Protein AF-A0A0F9KXI3-F1 (afdb_monomer_lite)

Sequence (83 aa):
MLSCRETTRLISDGLDRRLSFWQRLGLRLHLVMCGACAAYRRQVTALNKLVSAHFRESRPAGPHLLSGEARQRIKAALRDHMH

InterPro domains:
  IPR004012 RUN domain [PS50826] (1-83)
  IPR027383 Putative zinc-finger [PF13490] (4-38)

Structure (mmCIF, N/CA/C/O backbone):
data_AF-A0A0F9KXI3-F1
#
_entry.id   AF-A0A0F9KXI3-F1
#
loop_
_atom_site.group_PDB
_atom_site.id
_atom_site.type_symbol
_atom_site.label_atom_id
_atom_site.label_alt_id
_atom_site.label_comp_id
_atom_site.label_asym_id
_atom_site.label_entity_id
_atom_site.label_seq_id
_atom_site.pdbx_PDB_ins_code
_atom_site.Cartn_x
_atom_site.Cartn_y
_atom_site.Cartn_z
_atom_site.occupancy
_atom_site.B_iso_or_equiv
_atom_site.auth_seq_id
_at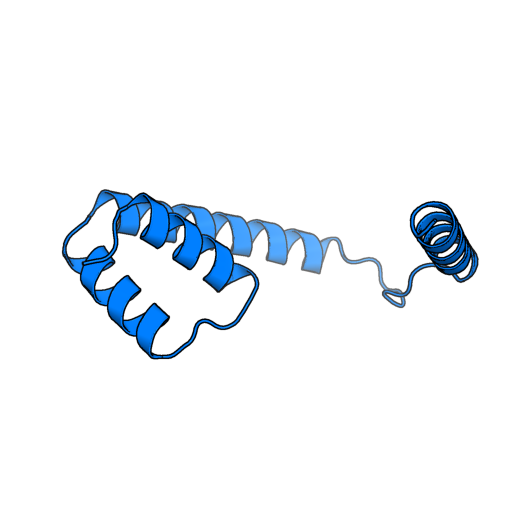om_site.auth_comp_id
_atom_site.auth_asym_id
_atom_site.auth_atom_id
_atom_site.pdbx_PDB_model_num
ATOM 1 N N . MET A 1 1 ? -6.224 -4.299 19.537 1.00 72.94 1 MET A N 1
ATOM 2 C CA . MET A 1 1 ? -6.842 -4.122 18.202 1.00 72.94 1 MET A CA 1
ATOM 3 C C . MET A 1 1 ? -5.955 -3.197 17.387 1.00 72.94 1 MET A C 1
ATOM 5 O O . MET A 1 1 ? -5.421 -2.268 17.972 1.00 72.94 1 MET A O 1
ATOM 9 N N . LEU A 1 2 ? -5.774 -3.452 16.089 1.00 92.31 2 LEU A N 1
ATOM 10 C CA . LEU A 1 2 ? -5.043 -2.530 15.210 1.00 92.31 2 LEU A CA 1
ATOM 11 C C . LEU A 1 2 ? -5.833 -1.229 15.046 1.00 92.31 2 LEU A C 1
ATOM 13 O O . LEU A 1 2 ? -7.055 -1.269 14.881 1.00 92.31 2 LEU A O 1
ATOM 17 N N . SER A 1 3 ? -5.140 -0.097 15.038 1.00 97.62 3 SER A N 1
ATOM 18 C CA . SER A 1 3 ? -5.706 1.191 14.641 1.00 97.62 3 SER A CA 1
ATOM 19 C C . SER A 1 3 ? -5.935 1.254 13.126 1.00 97.62 3 SER A C 1
ATOM 21 O O . SER A 1 3 ? -5.333 0.503 12.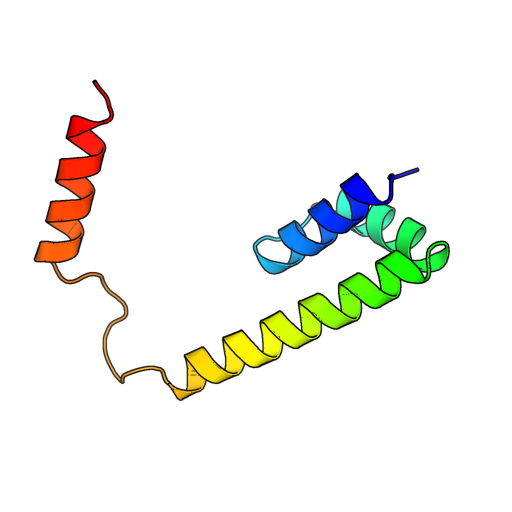351 1.00 97.62 3 SER A O 1
ATOM 23 N N . CYS A 1 4 ? -6.769 2.195 12.669 1.00 97.81 4 CYS A N 1
ATOM 24 C CA . CYS A 1 4 ? -6.950 2.439 11.234 1.00 97.81 4 CYS A CA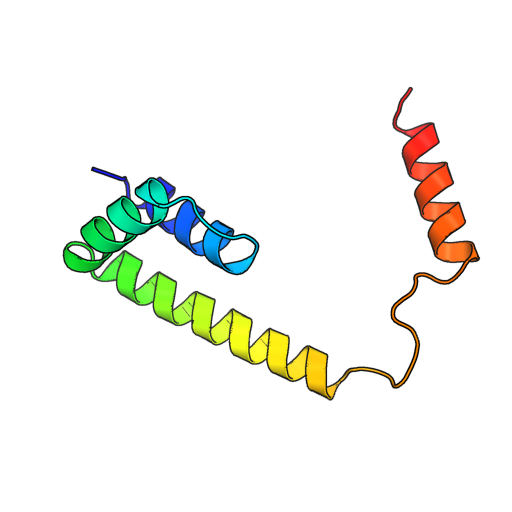 1
ATOM 25 C C . CYS A 1 4 ? -5.618 2.786 10.547 1.00 97.81 4 CYS A C 1
ATOM 27 O O . CYS A 1 4 ? -5.367 2.314 9.446 1.00 97.81 4 CYS A O 1
ATOM 29 N N . ARG A 1 5 ? -4.730 3.540 11.215 1.00 97.94 5 ARG A N 1
ATOM 30 C CA . ARG A 1 5 ? -3.404 3.916 10.689 1.00 97.94 5 ARG A CA 1
ATOM 31 C C . ARG A 1 5 ? -2.488 2.705 10.490 1.00 97.94 5 ARG A C 1
ATOM 33 O O . ARG A 1 5 ? -1.817 2.598 9.468 1.00 97.94 5 ARG A O 1
ATOM 40 N N . GLU A 1 6 ? -2.448 1.793 11.456 1.00 98.00 6 GLU A N 1
ATOM 41 C CA . GLU A 1 6 ? -1.663 0.558 11.326 1.00 98.00 6 GLU A CA 1
ATOM 42 C C . GLU A 1 6 ? -2.259 -0.364 10.263 1.00 98.00 6 GLU A C 1
ATOM 44 O O . GLU A 1 6 ? -1.530 -0.989 9.497 1.00 98.00 6 GLU A O 1
ATOM 49 N N . THR A 1 7 ? -3.589 -0.408 10.179 1.00 98.12 7 THR A N 1
ATOM 50 C CA . THR A 1 7 ? -4.315 -1.205 9.189 1.00 98.12 7 THR A CA 1
ATOM 51 C C . THR A 1 7 ? -4.039 -0.714 7.771 1.00 98.12 7 THR A C 1
ATOM 53 O O . THR A 1 7 ? -3.715 -1.528 6.911 1.00 98.12 7 THR A O 1
ATOM 56 N N . THR A 1 8 ? -4.114 0.595 7.508 1.00 97.75 8 THR A N 1
ATOM 57 C CA . THR A 1 8 ? -3.810 1.154 6.179 1.00 97.75 8 THR A CA 1
ATOM 58 C C . THR A 1 8 ? -2.352 0.931 5.793 1.00 97.75 8 THR A C 1
ATOM 60 O O . THR A 1 8 ? -2.090 0.542 4.655 1.00 97.75 8 THR A O 1
ATOM 63 N N . ARG A 1 9 ? -1.413 1.056 6.742 1.00 97.62 9 ARG A N 1
ATOM 64 C CA . ARG A 1 9 ? -0.006 0.688 6.520 1.00 97.62 9 ARG A CA 1
ATOM 65 C C . ARG A 1 9 ? 0.143 -0.795 6.168 1.00 97.62 9 ARG A C 1
ATOM 67 O O . ARG A 1 9 ? 0.775 -1.106 5.169 1.00 97.62 9 ARG A O 1
ATOM 74 N N . LEU A 1 10 ? -0.476 -1.708 6.921 1.00 98.12 10 LEU A N 1
ATOM 75 C CA . LEU A 1 10 ? -0.422 -3.147 6.625 1.00 98.12 10 LEU A CA 1
ATOM 76 C C . LEU A 1 10 ? -1.072 -3.507 5.284 1.00 98.12 10 LEU A C 1
ATOM 78 O O . LEU A 1 10 ? -0.609 -4.426 4.615 1.00 98.12 10 LEU A O 1
ATOM 82 N N . ILE A 1 11 ? -2.132 -2.801 4.882 1.00 98.12 11 ILE A N 1
ATOM 83 C CA . ILE A 1 11 ? -2.735 -2.960 3.554 1.00 98.12 11 ILE A CA 1
ATOM 84 C C . ILE A 1 11 ? -1.717 -2.597 2.471 1.00 98.12 11 ILE A C 1
ATOM 86 O O . ILE A 1 11 ? -1.554 -3.388 1.546 1.00 98.12 11 ILE A O 1
ATOM 90 N N . SER A 1 12 ? -1.034 -1.454 2.602 1.00 97.06 12 SER A N 1
ATOM 91 C CA . SER A 1 12 ? 0.005 -1.021 1.657 1.00 97.06 12 SER A CA 1
ATOM 92 C C . SER A 1 12 ? 1.170 -2.007 1.619 1.00 97.06 12 SER A C 1
ATOM 94 O O . SER A 1 12 ? 1.495 -2.524 0.557 1.00 97.06 12 SER A O 1
ATOM 96 N N . ASP A 1 13 ? 1.719 -2.367 2.783 1.00 97.56 13 ASP A N 1
ATOM 97 C CA . ASP A 1 13 ? 2.788 -3.363 2.900 1.00 97.56 13 ASP A CA 1
ATOM 98 C C . ASP A 1 13 ? 2.403 -4.689 2.230 1.00 97.56 13 ASP A C 1
ATOM 100 O O . ASP A 1 13 ? 3.245 -5.350 1.632 1.00 97.56 13 ASP A O 1
ATOM 104 N N . GLY A 1 14 ? 1.135 -5.097 2.330 1.00 96.81 14 GLY A N 1
ATOM 105 C CA . GLY A 1 14 ? 0.629 -6.326 1.723 1.00 96.81 14 GLY A CA 1
ATOM 106 C C . GLY A 1 14 ? 0.576 -6.315 0.193 1.00 96.81 14 GLY A C 1
ATOM 107 O O . GLY A 1 14 ? 0.406 -7.384 -0.396 1.00 96.81 14 GLY A O 1
ATOM 108 N N . LEU A 1 15 ? 0.699 -5.147 -0.446 1.00 95.50 15 LEU A N 1
ATOM 109 C CA . LEU A 1 15 ? 0.834 -5.021 -1.900 1.00 95.50 15 LEU A CA 1
ATOM 110 C C . LEU A 1 15 ? 2.282 -5.238 -2.351 1.00 95.50 15 LEU A C 1
ATOM 112 O O . LEU A 1 15 ? 2.497 -5.846 -3.397 1.00 95.50 15 LEU A O 1
ATOM 116 N N . ASP A 1 16 ? 3.247 -4.799 -1.542 1.00 94.31 16 ASP A N 1
ATOM 117 C CA . ASP A 1 16 ? 4.676 -4.849 -1.874 1.00 94.31 16 ASP A CA 1
ATOM 118 C C . ASP A 1 16 ? 5.348 -6.140 -1.395 1.00 94.31 16 ASP A C 1
ATOM 120 O O . ASP A 1 16 ? 6.233 -6.693 -2.052 1.00 94.31 16 ASP A O 1
ATOM 124 N N . ARG A 1 17 ? 4.935 -6.647 -0.230 1.00 94.38 17 ARG A N 1
ATOM 125 C CA . ARG A 1 17 ? 5.551 -7.801 0.428 1.00 94.38 17 ARG A CA 1
ATOM 126 C C . ARG A 1 17 ? 4.526 -8.741 1.044 1.00 94.38 17 ARG A C 1
ATOM 128 O O . ARG A 1 17 ? 3.379 -8.410 1.332 1.00 94.38 17 ARG A O 1
ATOM 135 N N . ARG A 1 18 ? 4.978 -9.961 1.335 1.00 95.25 18 ARG A N 1
ATOM 136 C CA . ARG A 1 18 ? 4.176 -10.917 2.101 1.00 95.25 18 ARG A CA 1
ATOM 137 C C . ARG A 1 18 ? 4.122 -10.499 3.569 1.00 95.25 18 ARG A C 1
ATOM 139 O O . ARG A 1 18 ? 5.150 -10.379 4.228 1.00 95.25 18 ARG A O 1
ATOM 146 N N . LEU A 1 19 ? 2.907 -10.353 4.087 1.00 96.94 19 LEU A N 1
ATOM 147 C CA . LEU A 1 19 ? 2.656 -10.141 5.512 1.00 96.94 19 LEU A CA 1
ATOM 148 C C . LEU A 1 19 ? 2.837 -11.437 6.315 1.00 96.94 19 LEU A C 1
ATOM 150 O O . LEU A 1 19 ? 2.515 -12.539 5.836 1.00 96.94 19 LEU A O 1
ATOM 154 N N . SER A 1 20 ? 3.263 -11.300 7.571 1.00 97.06 20 SER A N 1
ATOM 155 C CA . SER A 1 20 ? 3.305 -12.406 8.529 1.00 97.06 20 SER A CA 1
ATOM 156 C C . SER A 1 20 ? 1.898 -12.940 8.824 1.00 97.06 20 SER A C 1
ATOM 158 O O . SER A 1 20 ? 0.883 -12.296 8.535 1.00 97.06 20 SER A O 1
ATOM 160 N N . PHE A 1 21 ? 1.821 -14.147 9.388 1.00 97.25 21 PHE A N 1
ATOM 161 C CA . PHE A 1 21 ? 0.540 -14.765 9.737 1.00 97.25 21 PHE A CA 1
ATOM 162 C C . PHE A 1 21 ? -0.279 -13.883 10.694 1.00 97.25 21 PHE A C 1
ATOM 164 O O . PHE A 1 21 ? -1.445 -13.593 10.422 1.00 97.25 21 PHE A O 1
ATOM 171 N N . TRP A 1 22 ? 0.358 -13.373 11.751 1.00 95.81 22 TRP A N 1
ATOM 172 C CA . TRP A 1 22 ? -0.281 -12.512 12.749 1.00 95.81 22 TRP A CA 1
ATOM 173 C C . TRP A 1 22 ? -0.753 -11.178 12.172 1.00 95.81 22 TRP A C 1
ATOM 175 O O . TRP A 1 22 ? -1.862 -10.736 12.468 1.00 95.81 22 TRP A O 1
ATOM 185 N N . GLN A 1 23 ? 0.034 -10.574 11.277 1.00 97.25 23 GLN A N 1
ATOM 186 C CA . GLN A 1 23 ? -0.364 -9.357 10.568 1.00 97.25 23 GLN A CA 1
ATOM 187 C C . GLN A 1 23 ? -1.601 -9.593 9.695 1.00 97.25 23 GLN A C 1
ATOM 189 O O . GLN A 1 23 ? -2.527 -8.784 9.706 1.00 97.25 23 GLN A O 1
ATOM 194 N N . ARG A 1 24 ? -1.660 -10.724 8.977 1.00 96.56 24 ARG A N 1
ATOM 195 C CA . ARG A 1 24 ? -2.835 -11.089 8.168 1.00 96.56 24 ARG A CA 1
ATOM 196 C C . ARG A 1 24 ? -4.074 -11.320 9.020 1.00 96.56 24 ARG A C 1
ATOM 198 O O . ARG A 1 24 ? -5.157 -10.896 8.618 1.00 96.56 24 ARG A O 1
ATOM 205 N N . LEU A 1 25 ? -3.929 -11.989 10.162 1.00 96.88 25 LEU A N 1
ATOM 206 C CA . LEU A 1 25 ? -5.044 -12.244 11.070 1.00 96.88 25 LEU A CA 1
ATOM 207 C C . LEU A 1 25 ? -5.585 -10.937 11.661 1.00 96.88 25 LEU A C 1
ATOM 209 O O . LEU A 1 25 ? -6.778 -10.670 11.541 1.00 96.88 25 LEU A O 1
ATOM 213 N N . GLY A 1 26 ? -4.708 -10.091 12.212 1.00 96.81 26 GLY A N 1
ATOM 214 C CA . GLY A 1 26 ? -5.094 -8.789 12.759 1.00 96.81 26 GLY A CA 1
ATOM 215 C C . GLY A 1 26 ? -5.762 -7.894 11.715 1.00 96.81 26 GLY A C 1
ATOM 216 O O . GLY A 1 26 ? -6.809 -7.305 11.986 1.00 96.81 26 GLY A O 1
ATOM 217 N N . LEU A 1 27 ? -5.211 -7.857 10.497 1.00 97.06 27 LEU A N 1
ATOM 218 C CA . LEU A 1 27 ? -5.800 -7.125 9.378 1.00 97.06 27 LEU A CA 1
ATOM 219 C C . LEU A 1 27 ? -7.211 -7.636 9.055 1.00 97.06 27 LEU A C 1
ATOM 221 O O . LEU A 1 27 ? -8.133 -6.834 8.947 1.00 97.06 27 LEU A O 1
ATOM 225 N N . ARG A 1 28 ? -7.419 -8.956 8.937 1.00 96.62 28 ARG A N 1
ATOM 226 C CA . ARG A 1 28 ? -8.756 -9.522 8.671 1.00 96.62 28 ARG A CA 1
ATOM 227 C C . ARG A 1 28 ? -9.771 -9.119 9.735 1.00 96.62 28 ARG A C 1
ATOM 229 O O . ARG A 1 28 ? -10.863 -8.701 9.367 1.00 96.62 28 ARG A O 1
ATOM 236 N N . LEU A 1 29 ? -9.404 -9.207 11.013 1.00 97.56 29 LEU A N 1
ATOM 237 C CA . LEU A 1 29 ? -10.289 -8.832 12.118 1.00 97.56 29 LEU A CA 1
ATOM 238 C C . LEU A 1 29 ? -10.700 -7.355 12.032 1.00 97.56 29 LEU A C 1
ATOM 240 O O . LEU A 1 29 ? -11.888 -7.051 12.102 1.00 97.56 29 LEU A O 1
ATOM 244 N N . HIS A 1 30 ? -9.750 -6.444 11.794 1.00 98.31 30 HIS A N 1
ATOM 245 C CA . HIS A 1 30 ? -10.061 -5.017 11.661 1.00 98.31 30 HIS A CA 1
ATOM 246 C C . HIS A 1 30 ? -10.963 -4.728 10.447 1.00 98.31 30 HIS A C 1
ATOM 248 O O . HIS A 1 30 ? -11.875 -3.908 10.522 1.00 98.31 30 HIS A O 1
ATOM 254 N N . LEU A 1 31 ? -10.748 -5.412 9.320 1.00 97.69 31 LEU A N 1
ATOM 255 C CA . LEU A 1 31 ? -11.549 -5.208 8.108 1.00 97.69 31 LEU A CA 1
ATOM 256 C C . LEU A 1 31 ? -13.007 -5.661 8.245 1.00 97.69 31 LEU A C 1
ATOM 258 O O . LEU A 1 31 ? -13.857 -5.132 7.534 1.00 97.69 31 LEU A O 1
ATOM 262 N N . VAL A 1 32 ? -13.298 -6.617 9.131 1.00 97.56 32 VAL A N 1
ATOM 263 C CA . VAL A 1 32 ? -14.678 -7.041 9.423 1.00 97.56 32 VAL A CA 1
ATOM 264 C C . VAL A 1 32 ? -15.434 -5.956 10.194 1.00 97.56 32 VAL A C 1
ATOM 266 O O . VAL A 1 32 ? -16.619 -5.755 9.953 1.00 97.56 32 VAL A O 1
ATOM 269 N N . MET A 1 33 ? -14.753 -5.225 11.081 1.00 97.19 33 MET A N 1
ATOM 270 C CA . MET A 1 33 ? -15.371 -4.195 11.930 1.00 97.19 33 MET A CA 1
ATOM 271 C C . MET A 1 33 ? -15.303 -2.773 11.352 1.00 97.19 33 MET A C 1
ATOM 273 O O . MET A 1 33 ? -16.058 -1.906 11.779 1.00 97.19 33 MET A O 1
ATOM 277 N N . CYS A 1 34 ? -14.408 -2.504 10.397 1.00 98.19 34 CYS A N 1
ATOM 278 C CA . CYS A 1 34 ? -14.200 -1.167 9.842 1.00 98.19 34 CYS A CA 1
ATOM 279 C C . CYS A 1 34 ? -14.466 -1.124 8.330 1.00 98.19 34 CYS A C 1
ATOM 281 O O . CYS A 1 34 ? -13.603 -1.452 7.506 1.00 98.19 34 CYS A O 1
ATOM 283 N N . GLY A 1 35 ? -15.652 -0.631 7.958 1.00 98.06 35 GLY A N 1
ATOM 284 C CA . GLY A 1 35 ? -16.057 -0.469 6.558 1.00 98.06 35 GLY A CA 1
ATOM 285 C C . GLY A 1 35 ? -15.153 0.474 5.754 1.00 98.06 35 GLY A C 1
ATOM 286 O O . GLY A 1 35 ? -14.895 0.213 4.578 1.00 98.06 35 GLY A O 1
ATOM 287 N N . ALA A 1 36 ? -14.605 1.518 6.387 1.00 98.25 36 ALA A N 1
ATOM 288 C CA . ALA A 1 36 ? -13.689 2.462 5.742 1.00 98.25 36 ALA A CA 1
ATOM 289 C C . ALA A 1 36 ? -12.372 1.786 5.323 1.00 98.25 36 ALA A C 1
ATOM 291 O O . ALA A 1 36 ? -11.958 1.889 4.168 1.00 98.25 36 ALA A O 1
ATOM 292 N N . CYS A 1 37 ? -11.751 1.012 6.219 1.00 98.38 37 CYS A N 1
ATOM 293 C CA . CYS A 1 37 ? -10.539 0.254 5.903 1.00 98.38 37 CYS A CA 1
ATOM 294 C C . CYS A 1 37 ? -10.807 -0.844 4.856 1.00 98.38 37 CYS A C 1
ATOM 296 O O . CYS A 1 37 ? -9.964 -1.093 3.991 1.00 98.38 37 CYS A O 1
ATOM 298 N N . ALA A 1 38 ? -11.992 -1.467 4.878 1.00 98.31 38 ALA A N 1
ATOM 299 C CA . ALA A 1 38 ? -12.411 -2.410 3.839 1.00 98.31 38 ALA A CA 1
ATOM 300 C C . ALA A 1 38 ? -12.557 -1.741 2.465 1.00 98.31 38 ALA A C 1
ATOM 302 O O . ALA A 1 38 ? -12.094 -2.297 1.465 1.00 98.31 38 ALA A O 1
ATOM 303 N N . ALA A 1 39 ? -13.145 -0.544 2.404 1.00 98.38 39 ALA A N 1
ATOM 304 C CA . ALA A 1 39 ? -13.242 0.240 1.178 1.00 98.38 39 ALA A CA 1
ATOM 305 C C . ALA A 1 39 ? -11.859 0.648 0.654 1.00 98.38 39 ALA A C 1
ATOM 307 O O . ALA A 1 39 ? -11.556 0.387 -0.511 1.00 98.38 39 ALA A O 1
ATOM 308 N N . TYR A 1 40 ? -10.996 1.177 1.525 1.00 98.19 40 TYR A N 1
ATOM 309 C CA . TYR A 1 40 ? -9.626 1.551 1.175 1.00 98.19 40 TYR A CA 1
ATOM 310 C C . TYR A 1 40 ? -8.842 0.371 0.588 1.00 98.19 40 TYR A C 1
ATOM 312 O O . TYR A 1 40 ? -8.272 0.486 -0.497 1.00 98.19 40 TYR A O 1
ATOM 320 N N . ARG A 1 41 ? -8.887 -0.807 1.235 1.00 98.12 41 ARG A N 1
ATOM 321 C CA . ARG A 1 41 ? -8.239 -2.023 0.717 1.00 98.12 41 ARG A CA 1
ATOM 322 C C . ARG A 1 41 ? -8.705 -2.358 -0.698 1.00 98.12 41 ARG A C 1
ATOM 324 O O . ARG A 1 41 ? -7.874 -2.706 -1.536 1.00 98.12 41 ARG A O 1
ATOM 331 N N . ARG A 1 42 ? -10.014 -2.285 -0.966 1.00 98.06 42 ARG A N 1
ATOM 332 C CA . ARG A 1 42 ? -10.571 -2.558 -2.302 1.00 98.06 42 ARG A CA 1
ATOM 333 C C . ARG A 1 42 ? -10.043 -1.562 -3.335 1.00 98.06 42 ARG A C 1
ATOM 335 O O . ARG A 1 42 ? -9.574 -2.000 -4.381 1.00 98.06 42 ARG A O 1
ATOM 342 N N . GLN A 1 43 ? -10.064 -0.267 -3.017 1.00 98.12 43 GLN A N 1
ATOM 343 C CA . GLN A 1 43 ? -9.601 0.805 -3.905 1.00 98.12 43 GLN A CA 1
ATOM 344 C C . GLN A 1 43 ? -8.121 0.652 -4.262 1.00 98.12 43 GLN A C 1
ATOM 346 O O . GLN A 1 43 ? -7.777 0.583 -5.440 1.00 98.12 43 GLN A O 1
ATOM 351 N N . VAL A 1 44 ? -7.245 0.524 -3.261 1.00 97.56 44 VAL A N 1
ATOM 352 C CA . VAL A 1 44 ? -5.799 0.447 -3.509 1.00 97.56 44 VAL A CA 1
ATOM 353 C C . VAL A 1 44 ? -5.406 -0.860 -4.204 1.00 97.56 44 VAL A C 1
ATOM 355 O O . VAL A 1 44 ? -4.541 -0.865 -5.074 1.00 97.56 44 VAL A O 1
ATOM 358 N N . THR A 1 45 ? -6.099 -1.969 -3.911 1.00 97.06 45 THR A N 1
ATOM 359 C CA . THR A 1 45 ? -5.877 -3.239 -4.620 1.00 97.06 45 THR A CA 1
ATOM 360 C C . THR A 1 45 ? -6.307 -3.139 -6.085 1.00 97.06 45 THR A C 1
ATOM 362 O O . THR A 1 45 ? -5.621 -3.671 -6.956 1.00 97.06 45 THR A O 1
ATOM 365 N N . ALA A 1 46 ? -7.433 -2.478 -6.373 1.00 97.56 46 ALA A N 1
ATOM 366 C CA . ALA A 1 46 ? -7.889 -2.247 -7.742 1.00 97.56 46 ALA A CA 1
ATOM 367 C C . ALA A 1 46 ? -6.900 -1.363 -8.513 1.00 97.56 46 ALA A C 1
ATOM 369 O O . ALA A 1 46 ? -6.476 -1.745 -9.602 1.00 97.56 46 ALA A O 1
ATOM 370 N N . LEU A 1 47 ? -6.462 -0.251 -7.915 1.00 96.69 47 LEU A N 1
ATOM 371 C CA . LEU A 1 47 ? -5.448 0.625 -8.501 1.00 96.69 47 LEU A CA 1
ATOM 372 C C . LEU A 1 47 ? -4.154 -0.140 -8.804 1.00 96.69 47 LEU A C 1
ATOM 374 O O . LEU A 1 47 ? -3.671 -0.102 -9.931 1.00 96.69 47 LEU A O 1
ATOM 378 N N . ASN A 1 48 ? -3.638 -0.902 -7.835 1.00 95.38 48 ASN A N 1
ATOM 379 C CA . ASN A 1 48 ? -2.415 -1.683 -8.014 1.00 95.38 48 ASN A CA 1
ATOM 380 C C . ASN A 1 48 ? -2.535 -2.700 -9.162 1.00 95.38 48 ASN A C 1
ATOM 382 O O . ASN A 1 48 ? -1.595 -2.879 -9.934 1.00 95.38 48 ASN A O 1
ATOM 386 N N . LYS A 1 49 ? -3.701 -3.345 -9.311 1.00 94.69 49 LYS A N 1
ATOM 387 C CA . LYS A 1 49 ? -3.968 -4.273 -10.421 1.00 94.69 49 LYS A CA 1
ATOM 388 C C . LYS A 1 49 ? -3.992 -3.567 -11.773 1.00 94.69 49 LYS A C 1
ATOM 390 O O . LYS A 1 49 ? -3.365 -4.066 -12.701 1.00 94.69 49 LYS A O 1
ATOM 395 N N . LEU A 1 50 ? -4.687 -2.434 -11.879 1.00 95.19 50 LEU A N 1
ATOM 396 C CA . LEU A 1 50 ? -4.770 -1.652 -13.117 1.00 95.19 50 LEU A CA 1
ATOM 397 C C . LEU A 1 50 ? -3.389 -1.159 -13.553 1.00 95.19 50 LEU A C 1
ATOM 399 O O . LEU A 1 50 ? -2.990 -1.365 -14.695 1.00 95.19 50 LEU A O 1
ATOM 403 N N . VAL A 1 51 ? -2.628 -0.591 -12.618 1.00 92.00 51 VAL A N 1
ATOM 404 C CA . VAL A 1 51 ? -1.263 -0.115 -12.863 1.00 92.00 51 VAL A CA 1
ATOM 405 C C . VAL A 1 51 ? -0.348 -1.273 -13.269 1.00 92.00 51 VAL A C 1
ATOM 407 O O . VAL A 1 51 ? 0.349 -1.189 -14.277 1.00 92.00 51 VAL A O 1
ATOM 410 N N . SER A 1 52 ? -0.391 -2.393 -12.544 1.00 89.62 52 SER A N 1
ATOM 411 C CA . SER A 1 52 ? 0.407 -3.582 -12.874 1.00 89.62 52 SER A CA 1
ATOM 412 C C . SER A 1 52 ? 0.052 -4.181 -14.237 1.00 89.62 52 SER A C 1
ATOM 414 O O . SER A 1 52 ? 0.935 -4.684 -14.930 1.00 89.62 52 SER A O 1
ATOM 416 N N . ALA A 1 53 ? -1.225 -4.153 -14.628 1.00 89.00 53 ALA A N 1
ATOM 417 C CA . ALA A 1 53 ? -1.667 -4.600 -15.945 1.00 89.00 53 ALA A CA 1
ATOM 418 C C . ALA A 1 53 ? -1.142 -3.666 -17.043 1.00 89.00 53 ALA A C 1
ATOM 420 O O . ALA A 1 53 ? -0.549 -4.142 -18.006 1.00 89.00 53 ALA A O 1
ATOM 421 N N . HIS A 1 54 ? -1.246 -2.351 -16.839 1.00 88.81 54 HIS A N 1
ATOM 422 C CA . HIS A 1 54 ? -0.710 -1.364 -17.771 1.00 88.81 54 HIS A CA 1
ATOM 423 C C . HIS A 1 54 ? 0.803 -1.519 -17.966 1.00 88.81 54 HIS A C 1
ATOM 425 O O . HIS A 1 54 ? 1.273 -1.575 -19.093 1.00 88.81 54 HIS A O 1
ATOM 431 N N . PHE A 1 55 ? 1.582 -1.684 -16.892 1.00 82.75 55 PHE A N 1
ATOM 432 C CA . PHE A 1 55 ? 3.027 -1.921 -17.010 1.00 82.75 55 PHE A CA 1
ATO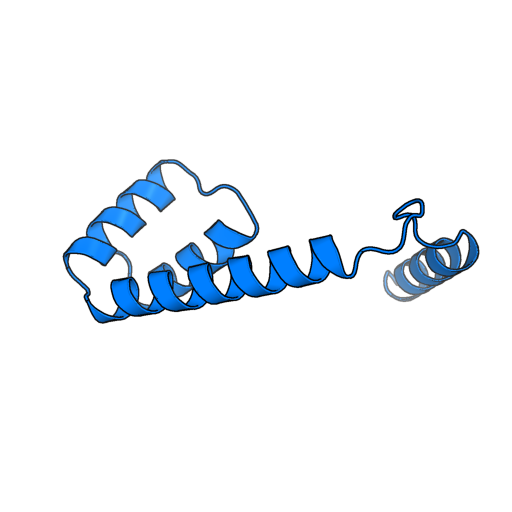M 433 C C . PHE A 1 55 ? 3.386 -3.262 -17.658 1.00 82.75 55 PHE A C 1
ATOM 435 O O . PHE A 1 55 ? 4.469 -3.392 -18.224 1.00 82.75 55 PHE A O 1
ATOM 442 N N . ARG A 1 56 ? 2.515 -4.272 -17.556 1.00 79.56 56 ARG A N 1
ATOM 443 C CA . ARG A 1 56 ? 2.693 -5.552 -18.255 1.00 79.56 56 ARG A CA 1
ATOM 444 C C . ARG A 1 56 ? 2.446 -5.430 -19.753 1.00 79.56 56 ARG A C 1
ATOM 446 O O . ARG A 1 56 ? 3.126 -6.119 -20.504 1.00 79.56 56 ARG A O 1
ATOM 453 N N . GLU A 1 57 ? 1.497 -4.598 -20.159 1.00 76.50 57 GLU A N 1
ATOM 454 C CA . GLU A 1 57 ? 1.143 -4.376 -21.562 1.00 76.50 57 GLU A CA 1
ATOM 455 C C . GLU A 1 57 ? 2.095 -3.390 -22.244 1.00 76.50 57 GLU A C 1
ATOM 457 O O . GLU A 1 57 ? 2.638 -3.679 -23.303 1.00 76.50 57 GLU A O 1
ATOM 462 N N . SER A 1 58 ? 2.433 -2.293 -21.567 1.00 69.00 58 SER A N 1
ATOM 463 C CA . SER A 1 58 ? 3.438 -1.309 -21.990 1.00 69.00 58 SER A CA 1
ATOM 464 C C . SER A 1 58 ? 4.880 -1.814 -21.833 1.00 69.00 58 SER A C 1
ATOM 466 O O . SER A 1 58 ? 5.823 -1.022 -21.817 1.00 69.00 58 SER A O 1
ATOM 468 N N . ARG A 1 59 ? 5.075 -3.124 -21.644 1.00 64.06 59 ARG A N 1
ATOM 469 C CA . ARG A 1 59 ? 6.372 -3.728 -21.349 1.00 64.06 59 ARG A CA 1
ATOM 470 C C . ARG A 1 59 ? 7.179 -3.831 -22.648 1.00 64.06 59 ARG A C 1
ATOM 472 O O . ARG A 1 59 ? 6.823 -4.645 -23.498 1.00 64.06 59 ARG A O 1
ATOM 479 N N . PRO A 1 60 ? 8.268 -3.061 -22.831 1.00 60.53 60 PRO A N 1
ATOM 480 C CA . PRO A 1 60 ? 9.110 -3.228 -24.007 1.00 60.53 60 PRO A CA 1
ATOM 481 C C . PRO A 1 60 ? 9.700 -4.642 -24.009 1.00 60.53 60 PRO A C 1
ATOM 483 O O . PRO A 1 60 ? 10.128 -5.146 -22.967 1.00 60.53 60 PRO A O 1
ATOM 486 N N . ALA A 1 61 ? 9.711 -5.288 -25.175 1.00 57.50 61 ALA A N 1
ATOM 487 C CA . ALA A 1 61 ? 10.306 -6.604 -25.373 1.00 57.50 61 ALA A CA 1
ATOM 488 C C . ALA A 1 61 ? 11.839 -6.505 -25.245 1.00 57.50 61 ALA A C 1
ATOM 490 O O . ALA A 1 61 ? 12.550 -6.342 -26.230 1.00 57.50 61 ALA A O 1
ATOM 491 N N . GLY A 1 62 ? 12.363 -6.538 -24.019 1.00 62.81 62 GLY A N 1
ATOM 492 C CA . GLY A 1 62 ? 13.800 -6.464 -23.761 1.00 62.81 62 GLY A CA 1
ATOM 493 C C . GLY A 1 62 ? 14.171 -6.835 -22.321 1.00 62.81 62 GLY A C 1
ATOM 494 O O . GLY A 1 62 ? 13.304 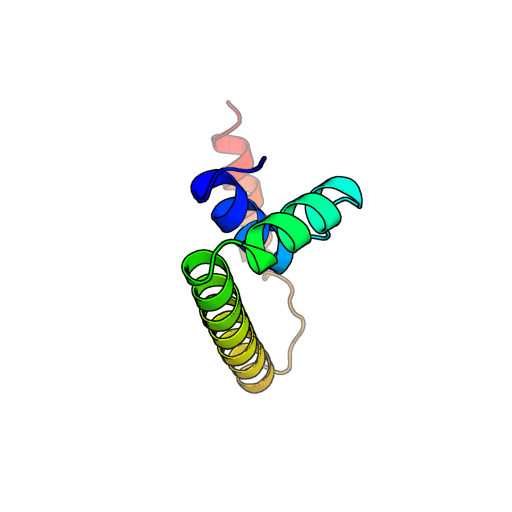-6.840 -21.442 1.00 62.81 62 GLY A O 1
ATOM 495 N N . PRO A 1 63 ? 15.447 -7.173 -22.046 1.00 58.12 63 PRO A N 1
ATOM 496 C CA . PRO A 1 63 ? 15.888 -7.537 -20.705 1.00 58.12 63 PRO A CA 1
ATOM 497 C C . PRO A 1 63 ? 15.661 -6.375 -19.732 1.00 58.12 63 PRO A C 1
ATOM 499 O O . PRO A 1 63 ? 16.144 -5.267 -19.954 1.00 58.12 63 PRO A O 1
ATOM 502 N N . HIS A 1 64 ? 14.964 -6.633 -18.623 1.00 65.12 64 HIS A N 1
ATOM 503 C CA . HIS A 1 64 ? 14.754 -5.673 -17.529 1.00 65.12 64 HIS A CA 1
ATOM 504 C C . HIS A 1 64 ? 16.001 -5.520 -16.663 1.00 65.12 64 HIS A C 1
ATOM 506 O O . HIS A 1 64 ? 15.989 -5.761 -15.457 1.00 65.12 64 HIS A O 1
ATOM 512 N N . LEU A 1 65 ? 17.102 -5.156 -17.296 1.00 67.38 65 LEU A N 1
ATOM 513 C CA . LEU A 1 65 ? 18.344 -4.844 -16.629 1.00 67.38 65 LEU A CA 1
ATOM 514 C C . LEU A 1 65 ? 18.596 -3.366 -16.873 1.00 67.38 65 LEU A C 1
ATOM 516 O O . LEU A 1 65 ? 18.495 -2.888 -18.002 1.00 67.38 65 LEU A O 1
ATOM 520 N N . LEU A 1 66 ? 18.916 -2.642 -15.799 1.00 79.25 66 LEU A N 1
ATOM 521 C CA . LEU A 1 66 ? 19.575 -1.348 -15.927 1.00 79.25 66 LEU A CA 1
ATOM 522 C C . LEU A 1 66 ? 20.679 -1.493 -16.979 1.00 79.25 66 LEU A C 1
ATOM 524 O O . LEU A 1 66 ? 21.435 -2.472 -16.923 1.00 79.25 66 LEU A O 1
ATOM 528 N N . SER A 1 67 ? 20.781 -0.538 -17.909 1.00 82.88 67 SER A N 1
ATOM 529 C CA . SER A 1 67 ? 21.945 -0.498 -18.794 1.00 82.88 67 SER A CA 1
ATOM 530 C C . SER A 1 67 ? 23.212 -0.536 -17.934 1.00 82.88 67 SER A C 1
ATOM 532 O O . SER A 1 67 ? 23.212 -0.068 -16.787 1.00 82.88 67 SER A O 1
ATOM 534 N N . GLY A 1 68 ? 24.294 -1.122 -18.452 1.00 84.94 68 GLY A N 1
ATOM 535 C CA . GLY A 1 68 ? 25.550 -1.219 -17.699 1.00 84.94 68 GLY A CA 1
ATOM 536 C C . GLY A 1 68 ? 25.990 0.139 -17.140 1.00 84.94 68 GLY A C 1
ATOM 537 O O . GLY A 1 68 ? 26.369 0.236 -15.973 1.00 84.94 68 GLY A O 1
ATOM 538 N N . GLU A 1 69 ? 25.811 1.194 -17.937 1.00 88.44 69 GLU A N 1
ATOM 539 C CA . GLU A 1 69 ? 26.054 2.586 -17.561 1.00 88.44 69 GLU A CA 1
ATOM 540 C C . GLU A 1 69 ? 25.132 3.069 -16.428 1.00 88.44 69 GLU A C 1
ATOM 542 O O . GLU A 1 69 ? 25.614 3.574 -15.413 1.00 88.44 69 GLU A O 1
ATOM 547 N N . ALA A 1 70 ? 23.811 2.865 -16.537 1.00 87.62 70 ALA A N 1
ATOM 548 C CA . ALA A 1 70 ? 22.863 3.258 -15.491 1.00 87.62 70 ALA A CA 1
ATOM 549 C C . ALA A 1 70 ? 23.172 2.555 -14.161 1.00 87.62 70 ALA A C 1
ATOM 551 O O . ALA A 1 70 ? 23.118 3.166 -13.091 1.00 87.62 70 ALA A O 1
ATOM 552 N N . ARG A 1 71 ? 23.573 1.280 -14.220 1.00 89.81 71 ARG A N 1
ATOM 553 C CA . ARG A 1 71 ? 23.981 0.513 -13.040 1.00 89.81 71 ARG A CA 1
ATOM 554 C C . ARG A 1 71 ? 25.255 1.068 -12.406 1.00 89.81 71 ARG A C 1
ATOM 556 O O . ARG A 1 71 ? 25.323 1.162 -11.182 1.00 89.81 71 ARG A O 1
ATOM 563 N N . GLN A 1 72 ? 26.254 1.430 -13.212 1.00 91.75 72 GLN A N 1
ATOM 564 C CA . GLN A 1 72 ? 27.499 2.026 -12.720 1.00 91.75 72 GLN A CA 1
ATOM 565 C C . GLN A 1 72 ? 27.262 3.400 -12.092 1.00 91.75 72 GLN A C 1
ATOM 567 O O . GLN A 1 72 ? 27.769 3.647 -11.000 1.00 91.75 72 GLN A O 1
ATOM 572 N N . ARG A 1 73 ? 26.425 4.242 -12.709 1.00 92.50 73 ARG A N 1
ATOM 573 C CA . ARG A 1 73 ? 26.031 5.550 -12.163 1.00 92.50 73 ARG A CA 1
ATOM 574 C C . ARG A 1 73 ? 25.367 5.432 -10.794 1.00 92.50 73 ARG A C 1
ATOM 576 O O . ARG A 1 73 ? 25.773 6.118 -9.862 1.00 92.50 73 ARG A O 1
ATOM 583 N N . ILE A 1 74 ? 24.400 4.520 -10.646 1.00 90.94 74 ILE A N 1
ATOM 584 C CA . ILE A 1 74 ? 23.742 4.263 -9.352 1.00 90.94 74 ILE A CA 1
ATOM 585 C C . ILE A 1 74 ? 24.765 3.776 -8.315 1.00 90.94 74 ILE A C 1
ATOM 587 O O . ILE A 1 74 ? 24.753 4.223 -7.172 1.00 90.94 74 ILE A O 1
ATOM 591 N N . LYS A 1 75 ? 25.686 2.888 -8.709 1.00 91.88 75 LYS A N 1
ATOM 592 C CA . LYS A 1 75 ? 26.712 2.342 -7.808 1.00 91.88 75 LYS A CA 1
ATOM 593 C C . LYS A 1 75 ? 27.747 3.386 -7.367 1.00 91.88 75 LYS A C 1
ATOM 595 O O . LYS A 1 75 ? 28.268 3.265 -6.262 1.00 91.88 75 LYS A O 1
ATOM 600 N N . ALA A 1 76 ? 28.068 4.362 -8.216 1.00 92.31 76 ALA A N 1
ATOM 601 C CA . ALA A 1 76 ? 28.935 5.488 -7.870 1.00 92.31 76 ALA A CA 1
ATOM 602 C C . ALA A 1 76 ? 28.230 6.436 -6.888 1.00 92.31 76 ALA A C 1
ATOM 604 O O . ALA A 1 76 ? 28.744 6.663 -5.800 1.00 92.31 76 ALA A O 1
ATOM 605 N N . ALA A 1 77 ? 26.997 6.850 -7.197 1.00 92.38 77 ALA A N 1
ATOM 606 C CA . ALA A 1 77 ? 26.213 7.736 -6.334 1.00 92.38 77 ALA A CA 1
ATOM 607 C C . ALA A 1 77 ? 25.967 7.154 -4.928 1.00 92.38 77 ALA A C 1
ATOM 609 O O . ALA A 1 77 ? 26.067 7.865 -3.934 1.00 92.38 77 ALA A O 1
ATOM 610 N N . LEU A 1 78 ? 25.692 5.846 -4.824 1.00 92.44 78 LEU A N 1
ATOM 611 C CA . LEU A 1 78 ? 25.549 5.176 -3.526 1.00 92.44 78 LEU A CA 1
ATOM 612 C C . LEU A 1 78 ? 26.848 5.163 -2.714 1.00 92.44 78 LEU A C 1
ATOM 614 O O . LEU A 1 78 ? 26.779 5.126 -1.494 1.00 92.44 78 LEU A O 1
ATOM 618 N N . ARG A 1 79 ? 28.016 5.171 -3.367 1.00 89.94 79 ARG A N 1
ATOM 619 C CA . ARG A 1 79 ? 29.322 5.207 -2.694 1.00 89.94 79 ARG A CA 1
ATOM 620 C C . ARG A 1 79 ? 29.622 6.601 -2.150 1.00 89.94 79 ARG A C 1
ATOM 622 O O . ARG A 1 79 ? 30.086 6.711 -1.023 1.00 89.94 79 ARG A O 1
ATOM 629 N N . ASP A 1 80 ? 29.285 7.632 -2.918 1.00 84.12 80 ASP A N 1
ATOM 630 C CA . ASP A 1 80 ? 29.500 9.035 -2.547 1.00 84.12 80 ASP A CA 1
ATOM 631 C C . ASP A 1 80 ? 28.576 9.498 -1.406 1.00 84.12 80 ASP A C 1
ATOM 633 O O . ASP A 1 80 ? 28.906 10.433 -0.687 1.00 84.12 80 ASP A O 1
ATOM 637 N N . HIS A 1 81 ? 27.425 8.844 -1.213 1.00 77.69 81 HIS A N 1
ATOM 638 C CA . HIS A 1 81 ? 26.505 9.088 -0.089 1.00 77.69 81 HIS A CA 1
ATOM 639 C C . HIS A 1 81 ? 26.720 8.166 1.122 1.00 77.69 81 HIS A C 1
ATOM 641 O O . HIS A 1 81 ? 25.954 8.237 2.081 1.00 77.69 81 HIS A O 1
ATOM 647 N N . MET A 1 82 ? 27.722 7.282 1.085 1.00 60.66 82 MET A N 1
ATOM 648 C CA . MET A 1 82 ? 28.059 6.382 2.199 1.00 60.66 82 MET A CA 1
ATOM 649 C C . MET A 1 82 ? 29.283 6.851 3.007 1.00 60.66 82 MET A C 1
ATOM 651 O O . MET A 1 82 ? 29.814 6.076 3.804 1.00 60.66 82 MET A O 1
ATOM 655 N N . HIS A 1 83 ? 29.710 8.099 2.794 1.00 53.84 83 HIS A N 1
ATOM 656 C CA . HIS A 1 83 ? 30.659 8.857 3.613 1.00 53.84 83 HIS A CA 1
ATOM 657 C C . HIS A 1 83 ? 29.912 9.922 4.417 1.00 53.84 83 HIS A C 1
ATOM 659 O O . HIS A 1 83 ? 30.336 10.166 5.567 1.00 53.84 83 HIS A O 1
#

Foldseek 3Di:
DDDLVVLLVLLVCVLVDPDDPVSVVVNVVVCVVDVVSVVSSVVVVVVSVVVVVVCVVVPPPDDPDDDPVSVVVVVVVVVVVVD

Organism: NCBI:txid412755

pLDDT: mean 89.83, std 11.87, range [53.84, 98.38]

Secondary s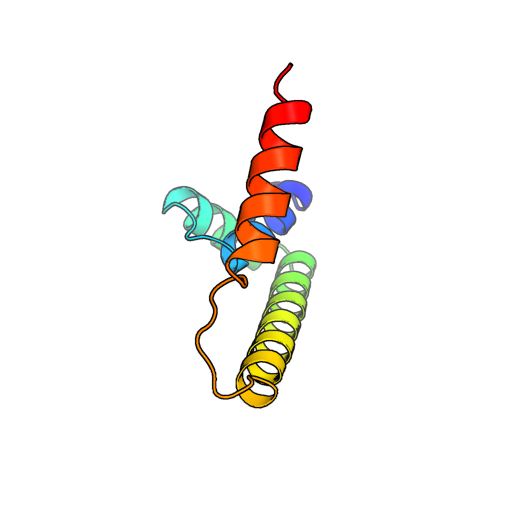tructure (DSSP, 8-state):
---HHHHHHHHHHHHHSPPPHHHHHHHHHHHHH-HHHHHHHHHHHHHHHHHHHHHHHS--SS-----HHHHHHHHHHHHHT--

Radius of gyration: 18.64 Å; chains: 1; bounding box: 47×24×44 Å